Protein AF-A0A2R7QP95-F1 (afdb_monomer)

Mean predicted aligned error: 5.7 Å

Secondary structure (DSSP, 8-state):
-EEEETTEEEEE--TT-SS-EEEEEEEEEEE-SS-EEEEEEEEEPTT----EEPTT-EEETT---TTEEEEE------S-EEEEEEEEEEETT---EEEEEEEEEE--TT---

Foldseek 3Di:
DWDQDPNFIWAAAALPDPFKWFWAKKWKWFDDPVDIHTQWIKGAAVPDPTDIDDHGDIDTQQDDDPRIDTPHGHDPPPDWGKMKMWTWTATPPDRDIDIDIDMDTDDDPPDDD

Nearest PDB structures (foldseek):
  6if7-assembly1_A  TM=3.858E-01  e=4.133E-01  Tectaria macrodonta
  8g70-assembly1_A  TM=2.249E-01  e=7.978E+00  Severe acute respiratory syndrome coronavirus 2
  8g78-assembly1_B  TM=1.728E-01  e=7.575E+00  Severe acute respiratory syndrome coronavirus 2

Solvent-accessible surface area (backbone atoms only — not comparable to full-atom values): 6452 Å² total; per-residue (Å²): 71,60,48,75,54,98,89,37,55,21,52,30,44,56,60,87,46,93,56,43,30,30,46,44,31,40,37,33,31,38,50,50,97,87,53,76,43,80,51,26,26,38,37,51,42,90,91,39,73,56,57,68,45,46,45,54,39,64,48,54,68,70,66,86,55,79,51,44,45,66,82,34,64,63,63,87,90,76,74,67,38,42,35,39,40,39,39,34,24,28,38,81,88,48,90,57,78,45,76,49,62,30,64,50,70,46,64,57,95,92,55,86,132

Radius of gyration: 14.32 Å; Cα contacts (8 Å, |Δi|>4): 260; chains: 1; bounding box: 34×33×40 Å

Structure (mmCIF, N/CA/C/O backbone):
data_AF-A0A2R7QP95-F1
#
_entry.id   AF-A0A2R7QP95-F1
#
loop_
_atom_site.group_PDB
_atom_site.id
_atom_site.type_symbol
_atom_site.label_atom_id
_atom_site.label_alt_id
_atom_site.label_comp_id
_atom_site.label_asym_id
_atom_site.label_entity_id
_atom_site.label_seq_id
_atom_site.pdbx_PDB_ins_code
_atom_site.Cartn_x
_atom_site.Cartn_y
_atom_site.Cartn_z
_atom_site.occupancy
_atom_site.B_iso_or_equiv
_atom_site.auth_seq_id
_atom_site.auth_comp_id
_atom_site.auth_asym_id
_atom_site.auth_atom_id
_atom_site.pdbx_PDB_model_num
ATOM 1 N N . MET A 1 1 ? -1.738 -9.326 3.345 1.00 83.12 1 MET A N 1
ATOM 2 C CA . MET A 1 1 ? -1.646 -10.199 2.148 1.00 83.12 1 MET A CA 1
ATOM 3 C C . MET A 1 1 ? -1.701 -9.311 0.916 1.00 83.12 1 MET A C 1
ATOM 5 O O . MET A 1 1 ? -2.311 -8.254 1.018 1.00 83.12 1 MET A O 1
ATOM 9 N N . VAL A 1 2 ? -1.054 -9.680 -0.192 1.00 86.25 2 VAL A N 1
ATOM 10 C CA . VAL A 1 2 ? -1.204 -8.955 -1.468 1.00 86.25 2 VAL A CA 1
ATOM 11 C C . VAL A 1 2 ? -2.146 -9.739 -2.368 1.00 86.25 2 VAL A C 1
ATOM 13 O 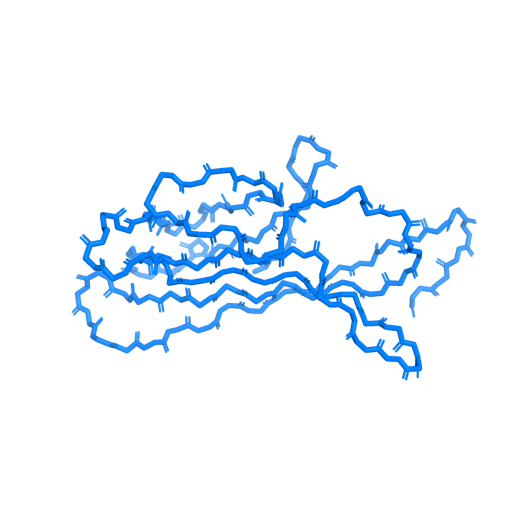O . VAL A 1 2 ? -2.012 -10.957 -2.458 1.00 86.25 2 VAL A O 1
ATOM 16 N N . SER A 1 3 ? -3.058 -9.037 -3.029 1.00 87.38 3 SER A N 1
ATOM 17 C CA . SER A 1 3 ? -3.959 -9.586 -4.044 1.00 87.38 3 SER A CA 1
ATOM 18 C C . SER A 1 3 ? -3.936 -8.696 -5.284 1.00 87.38 3 SER A C 1
ATOM 20 O O . SER A 1 3 ? -3.541 -7.537 -5.199 1.00 87.38 3 SER A O 1
ATOM 22 N N . VAL A 1 4 ? -4.369 -9.220 -6.431 1.00 85.88 4 VAL A N 1
ATOM 23 C CA . VAL A 1 4 ? -4.637 -8.406 -7.626 1.00 85.88 4 VAL A CA 1
ATOM 24 C C . VAL A 1 4 ? -6.140 -8.163 -7.694 1.00 85.88 4 VAL A C 1
ATOM 26 O O . VAL A 1 4 ? -6.914 -9.117 -7.678 1.00 85.88 4 VAL A O 1
ATOM 29 N N . ILE A 1 5 ? -6.550 -6.899 -7.736 1.00 83.75 5 ILE A N 1
ATOM 30 C CA . ILE A 1 5 ? -7.950 -6.475 -7.836 1.00 83.75 5 ILE A CA 1
ATOM 31 C C . ILE A 1 5 ? -8.019 -5.494 -9.002 1.00 83.75 5 ILE A C 1
ATOM 33 O O . ILE A 1 5 ? -7.204 -4.581 -9.080 1.00 83.75 5 ILE A O 1
ATOM 37 N N . GLU A 1 6 ? -8.937 -5.725 -9.943 1.00 82.00 6 GLU A N 1
ATOM 38 C CA . GLU A 1 6 ? -9.095 -4.885 -11.147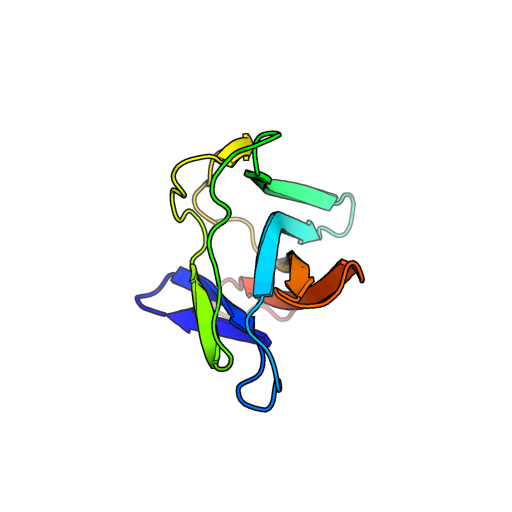 1.00 82.00 6 GLU A CA 1
ATOM 39 C C . GLU A 1 6 ? -7.789 -4.719 -11.956 1.00 82.00 6 GLU A C 1
ATOM 41 O O . GLU A 1 6 ? -7.526 -3.688 -12.564 1.00 82.00 6 GLU A O 1
ATOM 46 N N . GLY A 1 7 ? -6.932 -5.747 -11.947 1.00 81.50 7 GLY A N 1
ATOM 47 C CA . GLY A 1 7 ? -5.637 -5.723 -12.636 1.00 81.50 7 GLY A CA 1
ATOM 48 C C . GLY A 1 7 ? -4.534 -4.936 -11.915 1.00 81.50 7 GLY A C 1
ATOM 49 O O . GLY A 1 7 ? -3.391 -4.963 -12.365 1.00 81.50 7 GLY A O 1
ATOM 50 N N . ALA A 1 8 ? -4.830 -4.301 -10.778 1.00 86.31 8 ALA A N 1
ATOM 51 C CA . ALA A 1 8 ? -3.860 -3.590 -9.956 1.00 86.31 8 ALA A CA 1
ATOM 52 C C . ALA A 1 8 ? -3.506 -4.385 -8.684 1.00 86.31 8 ALA A C 1
ATOM 54 O O . ALA A 1 8 ? -4.368 -5.034 -8.082 1.00 86.31 8 ALA A O 1
ATOM 55 N N . PRO A 1 9 ? -2.242 -4.357 -8.232 1.00 92.25 9 PRO A N 1
ATOM 56 C CA . PRO A 1 9 ? -1.868 -5.005 -6.987 1.00 92.25 9 PRO A CA 1
ATOM 57 C C . PRO A 1 9 ? -2.385 -4.198 -5.790 1.00 92.25 9 PRO A C 1
ATOM 59 O O . PRO A 1 9 ? -2.379 -2.967 -5.793 1.00 92.25 9 PRO A O 1
ATOM 62 N N . ALA A 1 10 ? -2.817 -4.897 -4.747 1.00 93.69 10 ALA A N 1
ATOM 63 C CA . ALA A 1 10 ? -3.458 -4.319 -3.578 1.00 93.69 10 ALA A CA 1
ATOM 64 C C . ALA A 1 10 ? -2.973 -4.986 -2.296 1.00 93.69 10 ALA A C 1
ATOM 66 O O . ALA A 1 10 ? -2.817 -6.207 -2.241 1.00 93.69 10 ALA A O 1
ATOM 67 N N . ILE A 1 11 ? -2.793 -4.199 -1.236 1.00 93.19 11 ILE A N 1
ATOM 68 C CA . ILE A 1 11 ? -2.513 -4.727 0.099 1.00 93.19 11 ILE A CA 1
ATOM 69 C C . ILE A 1 11 ? -3.810 -4.884 0.889 1.00 93.19 11 ILE A C 1
ATOM 71 O O . ILE A 1 11 ? -4.550 -3.930 1.111 1.00 93.19 11 ILE A O 1
ATOM 75 N N . CYS A 1 12 ? -4.067 -6.107 1.340 1.00 91.50 12 CYS A N 1
ATOM 76 C CA . CYS A 1 12 ? -5.266 -6.494 2.067 1.00 91.50 12 CYS A CA 1
ATOM 77 C C . CYS A 1 12 ? -4.982 -6.732 3.547 1.00 91.50 12 CYS A C 1
ATOM 79 O O . CYS A 1 12 ? -4.025 -7.435 3.918 1.00 91.50 12 CYS A O 1
ATOM 81 N N . VAL A 1 13 ? -5.872 -6.202 4.385 1.00 89.19 13 VAL A N 1
ATOM 82 C CA . VAL A 1 13 ? -5.948 -6.545 5.804 1.00 89.19 13 VAL A CA 1
ATOM 83 C C . VAL A 1 13 ? -6.581 -7.938 5.930 1.00 89.19 13 VAL A C 1
ATOM 85 O O . VAL A 1 13 ? -7.604 -8.191 5.295 1.00 89.19 13 VAL A O 1
ATOM 88 N N . PRO A 1 14 ? -6.029 -8.852 6.750 1.00 86.56 14 PRO A N 1
ATOM 89 C CA . PRO A 1 14 ? -6.614 -10.178 6.945 1.00 86.56 14 PRO A CA 1
ATOM 90 C C . PRO A 1 14 ? -8.090 -10.115 7.367 1.00 86.56 14 PRO A C 1
ATOM 92 O O . PRO A 1 14 ? -8.446 -9.345 8.258 1.00 86.56 14 PRO A O 1
ATOM 95 N N . ALA A 1 15 ? -8.940 -10.962 6.777 1.00 86.31 15 ALA A N 1
ATOM 96 C CA . ALA A 1 15 ? -10.369 -11.024 7.109 1.00 86.31 15 ALA A CA 1
ATOM 97 C C . ALA A 1 15 ? -10.628 -11.404 8.579 1.00 86.31 15 ALA A C 1
ATOM 99 O O . ALA A 1 15 ? -11.558 -10.896 9.194 1.00 86.31 15 ALA A O 1
ATOM 100 N N . GLY A 1 16 ? -9.760 -12.230 9.173 1.00 82.06 16 GLY A N 1
ATOM 101 C C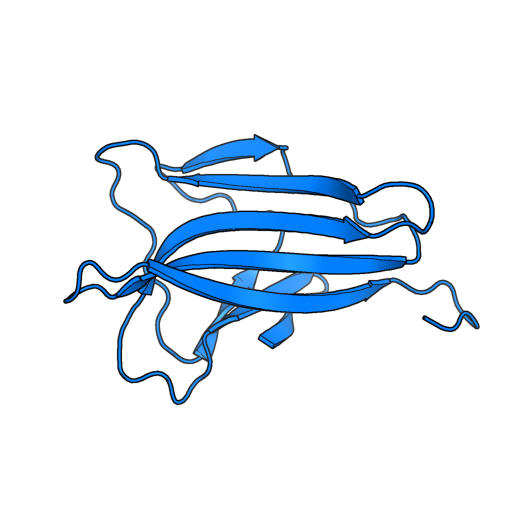A . GLY A 1 16 ? -9.826 -12.599 10.593 1.00 82.06 16 GLY A CA 1
ATOM 102 C C . GLY A 1 16 ? -9.369 -11.506 11.567 1.00 82.06 16 GLY A C 1
ATOM 103 O O . GLY A 1 16 ? -9.301 -11.744 12.775 1.00 82.06 16 GLY A O 1
ATOM 104 N N . ALA A 1 17 ? -9.005 -10.315 11.083 1.00 81.81 17 ALA A N 1
ATOM 105 C CA . ALA A 1 17 ? -8.625 -9.225 11.964 1.00 81.81 17 ALA A CA 1
ATOM 106 C C . ALA A 1 17 ? -9.837 -8.748 12.787 1.00 81.81 17 ALA A C 1
ATOM 108 O O . ALA A 1 17 ? -10.922 -8.530 12.267 1.00 81.81 17 ALA A O 1
ATOM 109 N N . LYS A 1 18 ? -9.663 -8.561 14.100 1.00 80.19 18 LYS A N 1
ATOM 110 C CA . LYS A 1 18 ? -10.783 -8.270 15.022 1.00 80.19 18 LYS A CA 1
ATOM 111 C C . LYS A 1 18 ? -11.195 -6.793 15.084 1.00 80.19 18 LYS A C 1
ATOM 113 O O . LYS A 1 18 ? -12.037 -6.426 15.899 1.00 80.19 18 LYS A O 1
ATOM 118 N N . LYS A 1 19 ? -10.525 -5.911 14.339 1.00 83.88 19 LYS A N 1
ATOM 119 C CA . LYS A 1 19 ? -10.633 -4.451 14.491 1.00 83.88 19 LYS A CA 1
ATOM 120 C C . LYS A 1 19 ? -10.558 -3.756 13.139 1.00 83.88 19 LYS A C 1
ATOM 122 O O . LYS A 1 19 ? -10.037 -4.318 12.188 1.00 83.88 19 LYS A O 1
ATOM 127 N N . ASN A 1 20 ? -11.028 -2.514 13.096 1.00 87.44 20 ASN A N 1
ATOM 128 C CA . ASN A 1 20 ? -10.791 -1.610 11.975 1.00 87.44 20 ASN A CA 1
ATOM 129 C C . ASN A 1 20 ? -9.436 -0.910 12.140 1.00 87.44 20 ASN A C 1
ATOM 131 O O . ASN A 1 20 ? -9.009 -0.628 13.269 1.00 87.44 20 ASN A O 1
ATOM 135 N N . PHE A 1 21 ? -8.794 -0.593 11.020 1.00 88.25 21 PHE A N 1
ATOM 136 C CA . PHE A 1 21 ? -7.440 -0.054 10.973 1.00 88.25 21 PHE A CA 1
ATOM 137 C C . PHE A 1 21 ? -7.417 1.288 10.262 1.00 88.25 21 PHE A C 1
ATOM 139 O O . PHE A 1 21 ? -7.772 1.405 9.097 1.00 88.25 21 PHE A O 1
ATOM 146 N N . SER A 1 22 ? -6.972 2.303 10.983 1.00 90.88 22 SER A N 1
ATOM 147 C CA . SER A 1 22 ? -6.749 3.642 10.471 1.00 90.88 22 SER A CA 1
ATOM 148 C C . SER A 1 22 ? -5.384 3.701 9.787 1.00 90.88 22 SER A C 1
ATOM 150 O O . SER A 1 22 ? -4.355 3.533 10.445 1.00 90.88 22 SER A O 1
ATOM 152 N N . VAL A 1 23 ? -5.364 3.901 8.472 1.00 91.81 23 VAL A N 1
ATOM 153 C CA . VAL A 1 23 ? -4.141 3.889 7.663 1.00 91.81 23 VAL A CA 1
ATOM 154 C C . VAL A 1 23 ? -3.258 5.080 8.041 1.00 91.81 23 VAL A C 1
ATOM 156 O O . VAL A 1 23 ? -3.697 6.226 8.019 1.00 91.81 23 VAL A O 1
ATOM 159 N N . LYS A 1 24 ? -2.002 4.826 8.407 1.00 92.69 24 LYS A N 1
ATOM 160 C CA . LYS A 1 24 ? -0.998 5.863 8.694 1.00 92.69 24 LYS A CA 1
ATOM 161 C C . LYS A 1 24 ? -0.175 6.182 7.460 1.00 92.69 24 LYS A C 1
ATOM 163 O O . LYS A 1 24 ? 0.012 7.348 7.139 1.00 92.69 24 LYS A O 1
ATOM 168 N N . SER A 1 25 ? 0.338 5.148 6.810 1.00 93.56 25 SER A N 1
ATOM 169 C CA . SER A 1 25 ? 1.119 5.281 5.589 1.00 93.56 25 SER A CA 1
ATOM 170 C C . SER A 1 25 ? 1.145 3.972 4.828 1.00 93.56 25 SER A C 1
ATOM 172 O O . SER A 1 25 ? 0.998 2.895 5.414 1.00 93.56 25 SER A O 1
ATOM 174 N N . VAL A 1 26 ? 1.349 4.072 3.523 1.00 95.00 26 VAL A N 1
ATOM 175 C CA . VAL A 1 26 ? 1.510 2.928 2.631 1.00 95.00 26 VAL A CA 1
ATOM 176 C C . VAL A 1 26 ? 2.715 3.180 1.762 1.00 95.00 26 VAL A C 1
ATOM 178 O O . VAL A 1 26 ? 2.898 4.285 1.268 1.00 95.00 26 VAL A O 1
ATOM 181 N N . ARG A 1 27 ? 3.552 2.160 1.617 1.00 95.12 27 ARG A N 1
ATOM 182 C CA . ARG A 1 27 ? 4.747 2.193 0.783 1.00 95.12 27 ARG A CA 1
ATOM 183 C C . ARG A 1 27 ? 4.770 0.962 -0.091 1.00 95.12 27 ARG A C 1
ATOM 185 O O . ARG A 1 27 ? 4.478 -0.131 0.390 1.00 95.12 27 ARG A O 1
ATOM 192 N N . LEU A 1 28 ? 5.151 1.145 -1.341 1.00 94.81 28 LEU A N 1
ATOM 193 C CA . LEU A 1 28 ? 5.488 0.076 -2.257 1.00 94.81 28 LEU A CA 1
ATOM 194 C C . LEU A 1 28 ? 6.951 0.235 -2.647 1.00 94.81 28 LEU A C 1
ATOM 196 O O . LEU A 1 28 ? 7.364 1.292 -3.122 1.00 94.81 28 LEU A O 1
ATOM 200 N N . ILE A 1 29 ? 7.727 -0.813 -2.412 1.00 94.25 29 ILE A N 1
ATOM 201 C CA . ILE A 1 29 ? 9.168 -0.835 -2.639 1.00 94.25 29 ILE A CA 1
ATOM 202 C C . ILE A 1 29 ? 9.454 -1.914 -3.672 1.00 94.25 29 ILE A C 1
ATOM 204 O O . ILE A 1 29 ? 9.012 -3.048 -3.507 1.00 94.25 29 ILE A O 1
ATOM 208 N N . HIS A 1 30 ? 10.171 -1.570 -4.731 1.00 92.75 30 HIS A N 1
ATOM 209 C CA . HIS A 1 30 ? 10.748 -2.531 -5.656 1.00 92.75 30 HIS A CA 1
ATOM 210 C C . HIS A 1 30 ? 12.107 -2.971 -5.123 1.00 92.75 30 HIS A C 1
ATOM 212 O O . HIS A 1 30 ? 13.006 -2.160 -4.921 1.00 92.75 30 HIS A O 1
ATOM 218 N N . GLU A 1 31 ? 12.224 -4.260 -4.845 1.00 88.62 31 GLU A N 1
ATOM 219 C CA . GLU A 1 31 ? 13.427 -4.901 -4.337 1.00 88.62 31 GLU A CA 1
ATOM 220 C C . GLU A 1 31 ? 14.219 -5.403 -5.550 1.00 88.62 31 GLU A C 1
ATOM 222 O O . GLU A 1 31 ? 13.881 -6.435 -6.145 1.00 88.62 31 GLU A O 1
ATOM 227 N N . SER A 1 32 ? 15.260 -4.671 -5.942 1.00 78.31 32 SER A N 1
ATOM 228 C CA . SER A 1 32 ? 16.216 -5.139 -6.945 1.00 78.31 32 SER A CA 1
ATOM 229 C C . SER A 1 32 ? 17.449 -5.735 -6.255 1.00 78.31 32 SER A C 1
ATOM 231 O O . SER A 1 32 ? 17.696 -5.498 -5.075 1.00 78.31 32 SER A O 1
ATOM 233 N N . ARG A 1 33 ? 18.250 -6.528 -6.980 1.00 66.44 33 ARG A N 1
ATOM 234 C CA . ARG A 1 33 ? 19.467 -7.147 -6.413 1.00 66.44 33 ARG A CA 1
ATOM 235 C C . ARG A 1 33 ? 20.527 -6.128 -5.975 1.00 66.44 33 ARG A C 1
ATOM 237 O O . ARG A 1 33 ? 21.386 -6.491 -5.180 1.00 66.44 33 AR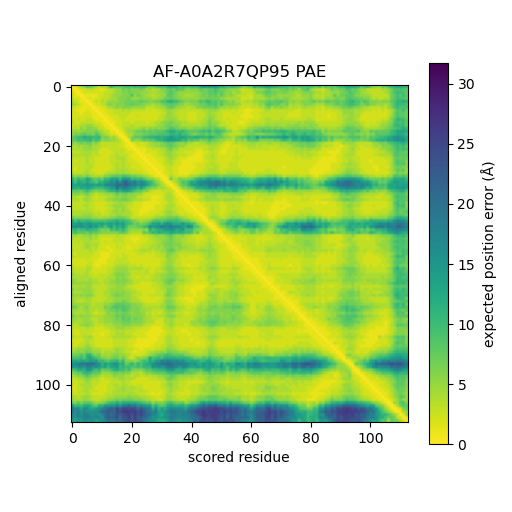G A O 1
ATOM 244 N N . ALA A 1 34 ? 20.493 -4.912 -6.520 1.00 68.38 34 ALA A N 1
ATOM 245 C CA . ALA A 1 34 ? 21.493 -3.878 -6.267 1.00 68.38 34 ALA A CA 1
ATOM 246 C C . ALA A 1 34 ? 20.989 -2.768 -5.330 1.00 68.38 34 ALA A C 1
ATOM 248 O O . ALA A 1 34 ? 21.794 -2.202 -4.599 1.00 68.38 34 ALA A O 1
ATOM 249 N N . ASP A 1 35 ? 19.683 -2.471 -5.338 1.00 78.06 35 ASP A N 1
ATOM 250 C CA . ASP A 1 35 ? 19.081 -1.421 -4.506 1.00 78.06 35 ASP A CA 1
ATOM 251 C C . ASP A 1 35 ? 17.559 -1.607 -4.319 1.00 78.06 35 ASP A C 1
ATOM 253 O O . ASP A 1 35 ? 16.892 -2.279 -5.115 1.00 78.06 35 ASP A O 1
ATOM 257 N N . ALA A 1 36 ? 16.997 -0.982 -3.284 1.00 86.25 36 ALA A N 1
ATOM 258 C CA . ALA A 1 36 ? 15.564 -0.920 -3.023 1.00 86.25 36 ALA A CA 1
ATOM 259 C C . ALA A 1 36 ? 14.998 0.444 -3.446 1.00 86.25 36 ALA A C 1
ATOM 261 O O . ALA A 1 36 ? 15.316 1.483 -2.869 1.00 86.25 36 ALA A O 1
ATOM 262 N N . LYS A 1 37 ? 14.093 0.447 -4.427 1.00 90.56 37 LYS A N 1
ATOM 263 C CA . LYS A 1 37 ? 13.485 1.666 -4.971 1.00 90.56 37 LYS A CA 1
ATOM 264 C C . LYS A 1 37 ? 12.080 1.865 -4.415 1.00 90.56 37 LYS A C 1
ATOM 266 O O . LYS A 1 37 ? 11.209 1.014 -4.582 1.00 90.56 37 LYS A O 1
ATOM 271 N N . LEU A 1 38 ? 11.820 3.007 -3.780 1.00 91.75 38 LEU A N 1
ATOM 272 C CA . LEU A 1 38 ? 10.465 3.391 -3.375 1.00 91.75 38 LEU A CA 1
ATOM 273 C C . LEU A 1 38 ? 9.673 3.830 -4.619 1.00 91.75 38 LEU A C 1
ATOM 275 O O . LEU A 1 38 ? 10.018 4.831 -5.238 1.00 91.75 38 LEU A O 1
ATOM 279 N N . VAL A 1 39 ? 8.635 3.077 -4.996 1.00 93.19 39 VAL A N 1
ATOM 280 C CA . VAL A 1 39 ? 7.873 3.297 -6.246 1.00 93.19 39 VAL A CA 1
ATOM 281 C C . VAL A 1 39 ? 6.508 3.948 -6.033 1.00 93.19 39 VAL A C 1
ATOM 283 O O . VAL A 1 39 ? 5.937 4.497 -6.970 1.00 93.19 39 VAL A O 1
ATOM 286 N N . TRP A 1 40 ? 5.984 3.885 -4.809 1.00 95.31 40 TRP A N 1
ATOM 287 C CA . TRP A 1 40 ? 4.773 4.588 -4.396 1.00 95.31 40 TRP A CA 1
ATOM 288 C C . TRP A 1 40 ? 4.787 4.769 -2.882 1.00 95.31 40 TRP A C 1
ATOM 290 O O . TRP A 1 40 ? 5.140 3.844 -2.144 1.00 95.31 40 TRP A O 1
ATOM 300 N N . SER A 1 41 ? 4.413 5.952 -2.404 1.00 95.62 41 SER A N 1
ATOM 301 C CA . SER A 1 41 ? 4.308 6.231 -0.975 1.00 95.62 41 SER A CA 1
ATOM 302 C C . SER A 1 41 ? 3.242 7.271 -0.711 1.00 95.62 41 SER A C 1
ATOM 304 O O . SER A 1 41 ? 3.256 8.345 -1.309 1.00 95.62 41 SER A O 1
ATOM 306 N N . ILE A 1 42 ? 2.364 6.963 0.238 1.00 95.00 42 I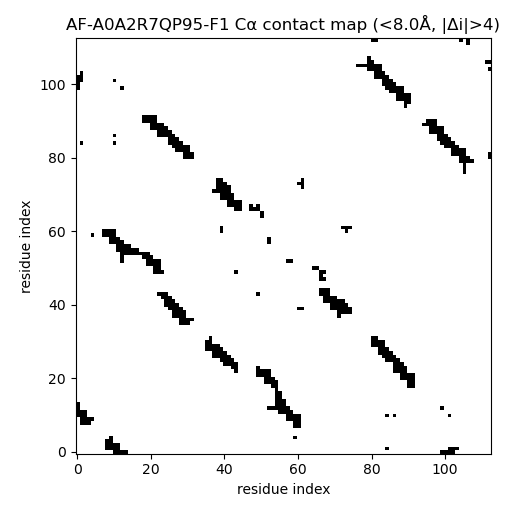LE A N 1
ATOM 307 C CA . ILE A 1 42 ? 1.394 7.907 0.780 1.00 95.00 42 ILE A CA 1
ATOM 308 C C . ILE A 1 42 ? 1.464 7.920 2.303 1.00 95.00 42 ILE A C 1
ATOM 310 O O . ILE A 1 42 ? 1.628 6.873 2.939 1.00 95.00 42 ILE A O 1
ATOM 314 N N . SER A 1 43 ? 1.285 9.095 2.894 1.00 94.44 43 SER A N 1
ATOM 315 C CA . SER A 1 43 ? 1.349 9.303 4.340 1.00 94.44 43 SER A CA 1
ATOM 316 C C . SER A 1 43 ? 0.224 10.228 4.795 1.00 94.44 43 SER A C 1
ATOM 318 O O . SER A 1 43 ? -0.036 11.250 4.173 1.00 94.44 43 SER A O 1
ATOM 320 N N . ALA A 1 44 ? -0.471 9.874 5.877 1.00 92.56 44 ALA A N 1
ATOM 321 C CA . ALA A 1 44 ? -1.564 10.688 6.405 1.00 92.56 44 ALA A CA 1
ATOM 322 C C . ALA A 1 44 ? -1.037 12.033 6.924 1.00 92.56 44 ALA A C 1
ATOM 324 O O . ALA A 1 44 ? -0.091 12.056 7.718 1.00 92.56 44 ALA A O 1
ATOM 325 N N . LEU A 1 45 ? -1.693 13.136 6.558 1.00 90.69 45 LEU A N 1
ATOM 326 C CA . LEU A 1 45 ? -1.373 14.457 7.093 1.00 90.69 45 LEU A CA 1
ATOM 327 C C . LEU A 1 45 ? -1.657 14.517 8.607 1.00 90.69 45 LEU A C 1
ATOM 329 O O . LEU A 1 45 ? -2.618 13.887 9.079 1.00 90.69 45 LEU A O 1
ATOM 333 N N . PRO A 1 46 ? -0.877 15.283 9.392 1.00 77.44 46 PRO A N 1
ATOM 334 C CA . PRO A 1 46 ? -1.198 15.554 10.790 1.00 77.44 46 PRO A CA 1
ATOM 335 C C . PRO A 1 46 ? -2.615 16.145 10.891 1.00 77.44 46 PRO A C 1
ATOM 337 O O . PRO A 1 46 ? -2.932 17.094 10.187 1.00 77.44 46 PRO A O 1
ATOM 340 N N . ALA A 1 47 ? -3.475 15.563 11.733 1.00 71.19 47 ALA A N 1
ATOM 341 C CA . ALA A 1 47 ? -4.884 15.947 11.935 1.00 71.19 47 ALA A CA 1
ATOM 342 C C . ALA A 1 47 ? -5.890 15.654 10.796 1.00 71.19 47 ALA A C 1
ATOM 344 O O . ALA A 1 47 ? -7.064 15.991 10.930 1.00 71.19 47 ALA A O 1
ATOM 345 N N . SER A 1 48 ? -5.497 14.960 9.725 1.00 75.25 48 SER A N 1
ATOM 346 C CA . SER A 1 48 ? -6.452 14.496 8.706 1.00 75.25 48 SER A CA 1
ATOM 347 C C . SER A 1 48 ? -7.359 13.363 9.204 1.00 75.25 48 SER A C 1
ATOM 349 O O . SER A 1 48 ? -6.966 12.531 10.035 1.00 75.25 48 SER A O 1
ATOM 351 N N . GLN A 1 49 ? -8.575 13.290 8.651 1.00 77.25 49 GLN A N 1
ATOM 352 C CA . GLN A 1 49 ? -9.428 12.119 8.816 1.00 77.25 49 GLN A CA 1
ATOM 353 C C . GLN A 1 49 ? -8.796 10.946 8.066 1.00 77.25 49 GLN A C 1
ATOM 355 O O . GLN A 1 49 ? -8.823 10.864 6.843 1.00 77.25 49 GLN A O 1
ATOM 360 N N . ARG A 1 50 ? -8.189 10.037 8.824 1.00 82.88 50 ARG A N 1
ATOM 361 C CA . ARG A 1 50 ? -7.495 8.884 8.257 1.00 82.88 50 ARG A CA 1
ATOM 362 C C . ARG A 1 50 ? -8.482 7.902 7.643 1.00 82.88 50 ARG A C 1
ATOM 364 O O . ARG A 1 50 ? -9.495 7.559 8.255 1.00 82.88 50 ARG A O 1
ATOM 371 N N . PHE A 1 51 ? -8.110 7.371 6.489 1.00 89.94 51 PHE A N 1
ATOM 372 C CA . PHE A 1 51 ? -8.819 6.289 5.832 1.00 89.94 51 PHE A CA 1
ATOM 373 C C . PHE A 1 51 ? -8.853 5.050 6.733 1.00 89.94 51 PHE A C 1
ATOM 375 O O . PHE A 1 51 ? -7.850 4.687 7.356 1.00 89.94 51 PHE A O 1
ATOM 382 N N . VAL A 1 52 ? -10.016 4.405 6.826 1.00 90.81 52 VAL A N 1
ATOM 383 C CA . VAL A 1 52 ? -10.227 3.239 7.689 1.00 90.81 52 VAL A CA 1
ATOM 384 C C . VAL A 1 52 ? -10.448 2.001 6.834 1.00 90.81 52 VAL A C 1
ATOM 386 O O . VAL A 1 52 ? -11.470 1.873 6.169 1.00 90.81 52 VAL A O 1
ATOM 389 N N . LEU A 1 53 ? -9.516 1.056 6.926 1.00 90.25 53 LEU A N 1
ATOM 390 C CA . LEU A 1 53 ? -9.649 -0.282 6.366 1.00 90.25 53 LEU A CA 1
ATOM 391 C C . LEU A 1 53 ? -10.344 -1.207 7.366 1.00 90.25 53 LEU A C 1
ATOM 393 O O . LEU A 1 53 ? -9.928 -1.335 8.524 1.00 90.25 53 LEU A O 1
ATOM 397 N N . ARG A 1 54 ? -11.399 -1.880 6.911 1.00 91.31 54 ARG A N 1
ATOM 398 C CA . ARG A 1 54 ? -12.048 -2.969 7.648 1.00 91.31 54 ARG A CA 1
ATOM 399 C C . ARG A 1 54 ? -11.320 -4.296 7.390 1.00 91.31 54 ARG A C 1
ATOM 401 O O . ARG A 1 54 ? -10.635 -4.430 6.374 1.00 91.31 54 ARG A O 1
ATOM 408 N N . PRO A 1 55 ? -11.463 -5.291 8.278 1.00 90.25 55 PRO A N 1
ATOM 409 C CA . PRO A 1 55 ? -10.979 -6.644 8.017 1.00 90.25 55 PRO A CA 1
ATOM 410 C C . PRO A 1 55 ? -11.453 -7.158 6.652 1.00 90.25 55 PRO A C 1
ATOM 412 O O . PRO A 1 55 ? -12.622 -7.005 6.304 1.00 90.25 55 PRO A O 1
ATOM 415 N N . GLY A 1 56 ? -10.538 -7.732 5.869 1.00 89.81 56 GLY A N 1
ATOM 416 C CA . GLY A 1 56 ? -10.820 -8.242 4.524 1.00 89.81 56 GLY A CA 1
ATOM 417 C C . GLY A 1 56 ? -10.825 -7.182 3.419 1.00 89.81 56 GLY A C 1
ATOM 418 O O . GLY A 1 56 ? -10.819 -7.550 2.249 1.00 89.81 56 GLY A O 1
ATOM 419 N N . GLN A 1 57 ? -10.789 -5.886 3.750 1.00 92.25 57 GLN A N 1
ATOM 420 C CA . GLN A 1 57 ? -10.644 -4.838 2.742 1.00 92.25 57 GLN A CA 1
ATOM 421 C C . GLN A 1 57 ? -9.192 -4.689 2.287 1.00 92.25 57 GLN A C 1
ATOM 423 O O . GLN A 1 57 ? -8.237 -4.940 3.035 1.00 92.25 57 GLN A O 1
ATOM 428 N N . CYS A 1 58 ? -9.052 -4.236 1.046 1.00 92.62 58 CYS A N 1
ATOM 429 C CA . CYS A 1 58 ? -7.779 -4.019 0.386 1.00 92.62 58 CYS A CA 1
ATOM 430 C C . CYS A 1 58 ? -7.637 -2.562 -0.031 1.00 92.62 58 CYS A C 1
ATOM 432 O O . CYS A 1 58 ? -8.621 -1.902 -0.357 1.00 92.62 58 CYS A O 1
ATOM 434 N N . LEU A 1 59 ? -6.400 -2.084 -0.034 1.00 93.38 59 LEU A N 1
ATOM 435 C CA . LEU A 1 59 ? -6.033 -0.806 -0.614 1.00 93.38 59 LEU A CA 1
ATOM 436 C C . LEU A 1 59 ? -5.236 -1.054 -1.892 1.00 93.38 59 LEU A C 1
ATOM 438 O O . LEU A 1 59 ? -4.213 -1.743 -1.857 1.00 93.38 59 LEU A O 1
ATOM 442 N N . LEU A 1 60 ? -5.722 -0.497 -2.996 1.00 94.06 60 LEU A N 1
ATOM 443 C CA . LEU A 1 60 ? -5.116 -0.619 -4.316 1.00 94.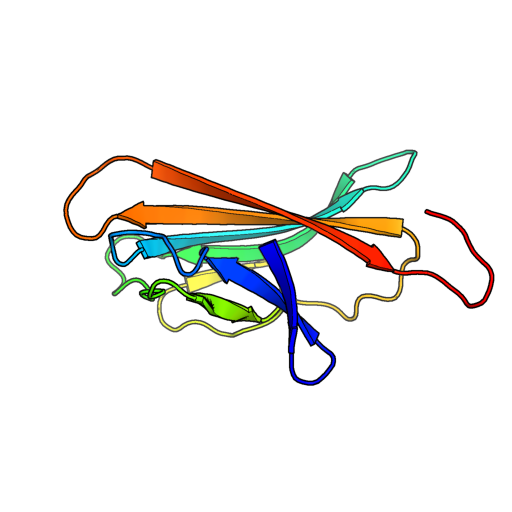06 60 LEU A CA 1
ATOM 444 C C . LEU A 1 60 ? -3.855 0.245 -4.417 1.00 94.06 60 LEU A C 1
ATOM 446 O O . LEU A 1 60 ? -3.758 1.326 -3.833 1.00 94.06 60 LEU A O 1
ATOM 450 N N . HIS A 1 61 ? -2.883 -0.227 -5.191 1.00 93.06 61 HIS A N 1
ATOM 451 C CA . HIS A 1 61 ? -1.774 0.606 -5.629 1.00 93.06 61 HIS A CA 1
ATOM 452 C C . HIS A 1 61 ? -2.294 1.850 -6.354 1.00 93.06 61 HIS A C 1
ATOM 454 O O . HIS A 1 61 ? -3.135 1.747 -7.245 1.00 93.06 61 HIS A O 1
ATOM 460 N N . GLY A 1 62 ? -1.767 3.016 -5.987 1.00 91.56 62 GLY A N 1
ATOM 461 C CA . GLY A 1 62 ? -2.116 4.282 -6.624 1.00 91.56 62 GLY A CA 1
ATOM 462 C C . GLY A 1 62 ? -3.485 4.840 -6.252 1.00 91.56 62 GLY A C 1
ATOM 463 O O . GLY A 1 62 ? -3.910 5.815 -6.862 1.00 91.56 62 GLY A O 1
ATOM 464 N N . THR A 1 63 ? -4.158 4.279 -5.240 1.00 92.06 63 THR A N 1
ATOM 465 C CA . THR A 1 63 ? -5.346 4.921 -4.667 1.00 92.06 63 THR A CA 1
ATOM 466 C C . THR A 1 63 ? -4.999 6.315 -4.154 1.00 92.06 63 THR A C 1
ATOM 468 O O . THR A 1 63 ? -4.077 6.474 -3.351 1.00 92.06 63 THR A O 1
ATOM 471 N N . ASP A 1 64 ? -5.779 7.305 -4.579 1.00 89.75 64 ASP A N 1
ATOM 472 C CA . ASP A 1 64 ? -5.747 8.637 -3.995 1.00 89.75 64 ASP A CA 1
ATOM 473 C C . ASP A 1 64 ? -6.629 8.680 -2.740 1.00 89.75 64 ASP A C 1
ATOM 475 O O . ASP A 1 64 ? -7.797 8.283 -2.764 1.00 89.75 64 ASP A O 1
ATOM 479 N N . LEU A 1 65 ? -6.050 9.108 -1.619 1.00 90.00 65 LEU A N 1
ATOM 480 C CA . LEU A 1 65 ? -6.730 9.170 -0.330 1.00 90.00 65 LEU A CA 1
ATOM 481 C C . LEU A 1 65 ? -6.786 10.621 0.136 1.00 90.00 65 LEU A C 1
ATOM 483 O O . LEU A 1 65 ? -5.760 11.232 0.435 1.00 90.00 65 LEU A O 1
ATOM 487 N N . ALA A 1 66 ? -8.000 11.147 0.287 1.00 89.25 66 ALA A N 1
ATOM 488 C CA . ALA A 1 66 ? -8.204 12.473 0.853 1.00 89.25 66 ALA A CA 1
ATOM 489 C C . ALA A 1 66 ? -7.544 12.587 2.241 1.00 89.25 66 ALA A C 1
ATOM 491 O O . ALA A 1 66 ? -7.719 11.722 3.102 1.00 89.25 66 ALA A O 1
ATOM 492 N N . GLY A 1 67 ? -6.779 13.660 2.457 1.00 90.00 67 GLY A N 1
ATOM 493 C CA . GLY A 1 67 ? -6.037 13.883 3.701 1.00 90.00 67 GLY A CA 1
ATOM 494 C C . GLY A 1 67 ? -4.673 13.184 3.780 1.00 90.00 67 GLY A C 1
ATOM 495 O O . GLY A 1 67 ? -4.053 13.197 4.843 1.00 90.00 67 GLY A O 1
ATOM 496 N N . TYR A 1 68 ? -4.184 12.593 2.687 1.00 94.06 68 TYR A N 1
ATOM 497 C CA . TYR A 1 68 ? -2.848 12.002 2.603 1.00 94.06 68 TYR A CA 1
ATOM 498 C C . TYR A 1 68 ? -1.956 12.824 1.675 1.00 94.06 68 TYR A C 1
ATOM 500 O O . TYR A 1 68 ? -2.402 13.339 0.654 1.00 94.06 68 TYR A O 1
ATOM 508 N N . THR A 1 69 ? -0.677 12.913 2.019 1.00 93.50 69 THR A N 1
ATOM 509 C CA . THR A 1 69 ? 0.372 13.380 1.115 1.00 93.50 69 THR A CA 1
ATOM 510 C C . THR A 1 69 ? 0.845 12.208 0.272 1.00 93.50 69 THR A C 1
ATOM 512 O O . THR A 1 69 ? 1.134 11.138 0.813 1.00 93.50 69 THR A O 1
ATOM 515 N N . GLN A 1 70 ? 0.961 12.410 -1.038 1.0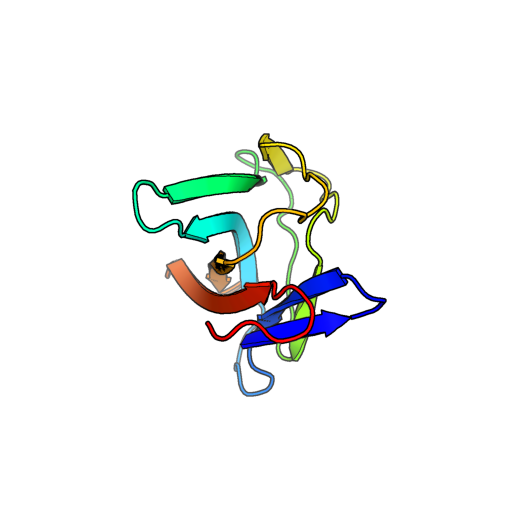0 93.00 70 GLN A N 1
ATOM 516 C CA . GLN A 1 70 ? 1.682 11.493 -1.915 1.00 93.00 70 GLN A CA 1
ATOM 517 C C . GLN A 1 70 ? 3.172 11.847 -1.887 1.00 93.00 70 GLN A C 1
ATOM 519 O O . GLN A 1 70 ? 3.619 12.719 -2.624 1.00 93.00 70 GLN A O 1
ATOM 524 N N . ASP A 1 71 ? 3.935 11.188 -1.011 1.00 92.12 71 ASP A N 1
ATOM 525 C CA . ASP A 1 71 ? 5.387 11.403 -0.910 1.00 92.12 71 ASP A CA 1
ATOM 526 C C . ASP A 1 71 ? 6.099 10.935 -2.190 1.00 92.12 71 ASP A C 1
ATOM 528 O O . ASP A 1 71 ? 7.073 11.538 -2.632 1.00 92.12 71 ASP A O 1
ATOM 532 N N . VAL A 1 72 ? 5.598 9.843 -2.783 1.00 93.56 72 VAL A N 1
ATOM 533 C CA . VAL A 1 72 ? 6.016 9.340 -4.095 1.00 93.56 72 VAL A CA 1
ATOM 534 C C . VAL A 1 72 ? 4.754 8.990 -4.884 1.00 93.56 72 VAL A C 1
ATOM 536 O O . VAL A 1 72 ? 4.018 8.092 -4.451 1.00 93.56 72 VAL A O 1
ATOM 539 N N . PRO A 1 73 ? 4.477 9.668 -6.013 1.00 92.25 73 PRO A N 1
ATOM 540 C CA . PRO A 1 73 ? 3.290 9.398 -6.814 1.00 92.25 73 PRO A CA 1
ATOM 541 C C . PRO A 1 73 ? 3.345 7.983 -7.408 1.00 92.25 73 PRO A C 1
ATOM 543 O O . PRO A 1 73 ? 4.434 7.469 -7.679 1.00 92.25 73 PRO A O 1
ATOM 546 N N . PRO A 1 74 ? 2.191 7.326 -7.605 1.00 91.88 74 PRO A N 1
ATOM 547 C CA . PRO A 1 74 ? 2.164 5.992 -8.184 1.00 91.88 74 PRO A CA 1
ATOM 548 C C . PRO A 1 74 ? 2.669 6.025 -9.626 1.00 91.88 74 PRO A C 1
ATOM 550 O O . PRO A 1 74 ? 2.313 6.903 -10.409 1.00 91.88 74 PRO A O 1
ATOM 553 N N . SER A 1 75 ? 3.471 5.030 -9.985 1.00 87.12 75 SER A N 1
ATOM 554 C CA . SER A 1 75 ? 3.977 4.838 -11.344 1.00 87.12 75 SER A CA 1
ATOM 555 C C . SER A 1 75 ? 3.585 3.462 -11.873 1.00 87.12 75 SER A C 1
ATOM 557 O O . SER A 1 75 ? 3.277 2.547 -11.106 1.00 87.12 75 SER A O 1
ATOM 559 N N . ALA A 1 76 ? 3.560 3.305 -13.198 1.00 87.00 76 ALA A N 1
ATOM 560 C CA . ALA A 1 76 ? 3.322 1.999 -13.797 1.00 87.00 76 ALA A CA 1
ATOM 561 C C . ALA A 1 76 ? 4.418 1.019 -13.352 1.00 87.00 76 ALA A C 1
ATOM 563 O O . ALA A 1 76 ? 5.609 1.289 -13.501 1.00 87.00 76 ALA A O 1
ATOM 564 N N . LEU A 1 77 ? 4.011 -0.128 -12.811 1.00 88.62 77 LEU A N 1
ATOM 565 C CA . LEU A 1 77 ? 4.938 -1.167 -12.375 1.00 88.62 77 LEU A CA 1
ATOM 566 C C . LEU A 1 77 ? 5.376 -1.967 -13.603 1.00 88.62 77 LEU A C 1
ATOM 568 O O . LEU A 1 77 ? 4.670 -2.874 -14.037 1.00 88.62 77 LEU A O 1
ATOM 572 N N . THR A 1 78 ? 6.500 -1.581 -14.201 1.00 85.62 78 THR A N 1
ATOM 573 C CA . THR A 1 78 ? 7.042 -2.197 -15.426 1.00 85.62 78 THR A CA 1
ATOM 574 C C . THR A 1 78 ? 8.326 -2.984 -15.180 1.00 85.62 78 THR A C 1
ATOM 576 O O . THR A 1 78 ? 8.683 -3.853 -15.976 1.00 85.62 78 THR A O 1
ATOM 579 N N . GLU A 1 79 ? 9.018 -2.707 -14.077 1.00 87.12 79 GLU A N 1
ATOM 580 C CA . GLU A 1 79 ? 10.299 -3.324 -13.752 1.00 87.12 79 GLU A CA 1
ATOM 581 C C . GLU A 1 79 ? 10.090 -4.736 -13.182 1.00 87.12 79 GLU A C 1
ATOM 583 O O . GLU A 1 79 ? 9.434 -4.941 -12.164 1.00 87.12 79 GLU A O 1
ATOM 588 N N . VAL A 1 80 ? 10.653 -5.754 -13.835 1.00 88.25 80 VAL A N 1
ATOM 589 C CA . VAL A 1 80 ? 10.595 -7.137 -13.336 1.00 88.25 80 VAL A CA 1
ATOM 590 C C . VAL A 1 80 ? 11.272 -7.218 -11.965 1.00 88.25 80 VAL A C 1
ATOM 592 O O . VAL A 1 80 ? 12.320 -6.617 -11.736 1.00 88.25 80 VAL A O 1
ATOM 595 N N . GLY A 1 81 ? 10.688 -7.976 -11.040 1.00 88.12 81 GLY A N 1
ATOM 596 C CA . GLY A 1 81 ? 11.272 -8.198 -9.722 1.00 88.12 81 GLY A CA 1
ATOM 597 C C . GLY A 1 81 ? 10.244 -8.329 -8.612 1.00 88.12 81 GLY A C 1
ATOM 598 O O . GLY A 1 81 ? 9.036 -8.434 -8.845 1.00 88.12 81 GLY A O 1
ATOM 599 N N . ARG A 1 82 ? 10.749 -8.348 -7.377 1.00 91.19 82 ARG A N 1
ATOM 600 C CA . ARG A 1 82 ? 9.914 -8.422 -6.184 1.00 91.19 82 ARG A CA 1
ATOM 601 C C . ARG A 1 82 ? 9.498 -7.020 -5.775 1.00 91.19 82 ARG A C 1
ATOM 603 O O . ARG A 1 82 ? 10.322 -6.128 -5.642 1.00 91.19 82 ARG A O 1
ATOM 610 N N . TYR A 1 83 ? 8.219 -6.856 -5.505 1.00 92.94 83 TYR A N 1
ATOM 611 C CA . TYR A 1 83 ? 7.657 -5.656 -4.920 1.00 92.94 83 TYR A CA 1
ATOM 612 C C . TYR A 1 83 ? 7.147 -5.970 -3.520 1.00 92.94 83 TYR A C 1
ATOM 614 O O . TYR A 1 83 ? 6.478 -6.982 -3.317 1.00 92.94 83 TYR A O 1
ATOM 622 N N . THR A 1 84 ? 7.439 -5.107 -2.554 1.00 93.44 84 THR A N 1
ATOM 623 C CA . THR A 1 84 ? 7.014 -5.227 -1.160 1.00 93.44 84 THR A CA 1
ATOM 624 C C . THR A 1 84 ? 6.109 -4.053 -0.801 1.00 93.44 84 THR A C 1
ATOM 626 O O . THR A 1 84 ? 6.542 -2.903 -0.767 1.00 93.44 84 THR A O 1
ATOM 629 N N . PHE A 1 85 ? 4.850 -4.344 -0.483 1.00 94.38 85 PHE A N 1
ATOM 630 C CA . PHE A 1 85 ? 3.965 -3.418 0.207 1.00 94.38 85 PHE A CA 1
ATOM 631 C C . PHE A 1 85 ? 4.247 -3.407 1.700 1.00 94.38 85 PHE A C 1
ATOM 633 O O . PHE A 1 85 ? 4.335 -4.452 2.350 1.00 94.38 85 PHE A O 1
ATOM 640 N N . ARG A 1 86 ? 4.247 -2.203 2.258 1.00 94.31 86 ARG A N 1
ATOM 641 C CA . ARG A 1 86 ? 4.178 -1.953 3.688 1.00 94.31 86 ARG A CA 1
ATOM 642 C C . ARG A 1 86 ? 3.039 -0.990 3.973 1.00 94.31 86 ARG A C 1
ATOM 644 O O . ARG A 1 86 ? 3.111 0.179 3.615 1.00 94.31 86 ARG A O 1
ATOM 651 N N . LEU A 1 87 ? 2.015 -1.481 4.655 1.00 93.56 87 LEU A N 1
ATOM 652 C CA . LEU A 1 87 ? 0.903 -0.697 5.180 1.00 93.56 87 LEU A CA 1
ATOM 653 C C . LEU A 1 87 ? 1.106 -0.534 6.684 1.00 93.56 87 LEU A C 1
ATOM 655 O O . LEU A 1 87 ? 1.015 -1.502 7.433 1.00 93.56 87 LEU A O 1
ATOM 659 N N . ASN A 1 88 ? 1.359 0.688 7.135 1.00 92.31 88 ASN A N 1
ATOM 660 C CA . ASN A 1 88 ? 1.361 1.017 8.552 1.00 92.31 88 ASN A CA 1
ATOM 661 C C . ASN A 1 88 ? -0.021 1.562 8.917 1.00 92.31 88 ASN A C 1
ATOM 663 O O . ASN A 1 88 ? -0.538 2.458 8.247 1.00 92.31 88 ASN A O 1
ATOM 667 N N . ALA A 1 89 ? -0.621 1.049 9.982 1.00 90.12 89 ALA A N 1
ATOM 668 C CA . ALA A 1 89 ? -1.940 1.455 10.440 1.00 90.12 89 ALA A CA 1
ATOM 669 C C . ALA A 1 89 ? -2.026 1.451 11.969 1.00 90.12 89 ALA A C 1
ATOM 671 O O . ALA A 1 89 ? -1.215 0.837 12.652 1.00 90.12 89 ALA A O 1
ATOM 672 N N . VAL A 1 90 ? -3.021 2.139 12.517 1.00 87.62 90 VAL A N 1
ATOM 673 C CA . VAL A 1 90 ? -3.338 2.141 13.951 1.00 87.62 90 VAL A CA 1
ATOM 674 C C . VAL A 1 90 ? -4.731 1.563 14.133 1.00 87.62 90 VAL A C 1
ATOM 676 O O . VAL A 1 90 ? -5.657 1.922 13.406 1.00 87.62 90 VAL A O 1
ATOM 679 N N . ALA A 1 91 ? -4.910 0.658 15.090 1.00 83.75 91 ALA A N 1
ATOM 680 C CA . ALA A 1 91 ? -6.240 0.140 15.384 1.00 83.75 91 ALA A CA 1
ATOM 681 C C . ALA A 1 91 ? -7.131 1.268 15.936 1.00 83.75 91 ALA A C 1
ATOM 683 O O . ALA A 1 91 ? -6.741 1.969 16.856 1.00 83.75 91 ALA A O 1
ATOM 684 N N . VAL A 1 92 ? -8.368 1.413 15.455 1.00 74.12 92 VAL A N 1
ATOM 685 C CA . VAL A 1 92 ? -9.255 2.556 15.803 1.00 74.12 92 VAL A CA 1
ATOM 686 C C . VAL A 1 92 ? -9.556 2.693 17.317 1.00 74.12 92 VAL A C 1
ATOM 688 O O . VAL A 1 92 ? -10.055 3.718 17.763 1.00 74.12 92 VAL A O 1
ATOM 691 N N . LYS A 1 93 ? -9.216 1.691 18.140 1.00 71.62 93 LYS A N 1
ATOM 692 C CA . LYS A 1 93 ? -9.400 1.685 19.606 1.00 71.62 93 LYS A CA 1
ATOM 693 C C . LYS A 1 93 ? -8.119 1.377 20.405 1.00 71.62 93 LYS A C 1
ATOM 695 O O . LYS A 1 93 ? -8.215 0.942 21.549 1.00 71.62 93 LYS A O 1
ATOM 700 N N . ARG A 1 94 ? -6.931 1.490 19.801 1.00 66.81 94 ARG A N 1
ATOM 701 C CA . ARG A 1 94 ? -5.625 1.349 20.478 1.00 66.81 94 ARG A CA 1
ATOM 702 C C . ARG A 1 94 ? -4.574 2.201 19.782 1.00 66.81 94 ARG A C 1
ATOM 704 O O . ARG A 1 94 ? -4.636 2.372 18.577 1.00 66.81 94 ARG A O 1
ATOM 711 N N . SER A 1 95 ? -3.574 2.659 20.520 1.00 69.19 95 SER A N 1
ATOM 712 C CA . SER A 1 95 ? -2.480 3.461 19.957 1.00 69.19 95 SER A CA 1
ATOM 713 C C . SER A 1 95 ? -1.370 2.624 19.308 1.00 69.19 95 SER A C 1
ATOM 715 O O . SER A 1 95 ? -0.435 3.193 18.751 1.00 69.19 95 SER A O 1
ATOM 717 N N . ASP A 1 96 ? -1.476 1.293 19.353 1.00 74.94 96 ASP A N 1
ATOM 718 C CA . ASP A 1 96 ? -0.463 0.386 18.812 1.00 74.94 96 ASP A CA 1
ATOM 719 C C . ASP A 1 96 ? -0.375 0.519 17.286 1.00 74.94 96 ASP A C 1
ATOM 721 O O . ASP A 1 96 ? -1.366 0.345 16.563 1.00 74.94 96 ASP A O 1
ATOM 725 N N . LEU A 1 97 ? 0.831 0.813 16.796 1.00 80.06 97 LEU A N 1
ATOM 726 C CA . LEU A 1 97 ? 1.134 0.784 15.372 1.00 80.06 97 LEU A CA 1
ATOM 727 C C . LEU A 1 97 ? 1.223 -0.673 14.911 1.00 80.06 97 LEU A C 1
ATOM 729 O O . LEU A 1 97 ? 2.008 -1.460 15.431 1.00 80.06 97 LEU A O 1
ATOM 733 N N . ILE A 1 98 ? 0.447 -1.012 13.891 1.00 87.06 98 ILE A N 1
ATOM 734 C CA . ILE A 1 98 ? 0.439 -2.321 13.249 1.00 87.06 98 ILE A CA 1
ATOM 735 C C . ILE A 1 98 ? 0.972 -2.146 11.833 1.00 87.06 98 ILE A C 1
ATOM 737 O O . ILE A 1 98 ? 0.532 -1.266 11.094 1.00 87.06 98 ILE A O 1
ATOM 741 N N . SER A 1 99 ? 1.934 -2.984 11.458 1.00 89.50 99 SER A N 1
ATOM 742 C CA . SER A 1 99 ? 2.485 -3.019 10.105 1.00 89.50 99 SER A CA 1
ATOM 743 C C . SER A 1 99 ? 2.023 -4.288 9.403 1.00 89.50 99 SER A C 1
ATOM 745 O O . SER A 1 99 ? 2.286 -5.392 9.873 1.00 89.50 99 SER A O 1
ATOM 747 N N . TYR A 1 100 ? 1.358 -4.131 8.265 1.00 90.12 100 TYR A N 1
ATOM 748 C CA . TYR A 1 100 ? 1.072 -5.213 7.337 1.00 90.12 100 TYR A CA 1
ATOM 749 C C . TYR A 1 100 ? 2.108 -5.189 6.224 1.00 90.12 100 TYR A C 1
ATOM 751 O O . TYR A 1 100 ? 2.308 -4.166 5.569 1.00 90.12 100 TYR A O 1
ATOM 759 N N . LEU A 1 101 ? 2.748 -6.332 6.012 1.00 92.19 101 LEU A N 1
ATOM 760 C CA . LEU A 1 101 ? 3.685 -6.545 4.922 1.00 92.19 101 LEU A CA 1
ATOM 761 C C . LEU A 1 101 ? 3.088 -7.541 3.938 1.00 92.19 101 LEU A C 1
ATOM 763 O O . LEU A 1 101 ? 2.353 -8.462 4.308 1.00 92.19 101 LEU A O 1
ATOM 767 N N . GLY A 1 102 ? 3.401 -7.348 2.671 1.00 91.44 102 GLY A N 1
ATOM 768 C CA . GLY A 1 102 ? 3.057 -8.302 1.642 1.00 91.44 102 GLY A CA 1
ATOM 769 C C . GLY A 1 102 ? 3.910 -8.068 0.417 1.00 91.44 102 GLY A C 1
ATOM 770 O O . GLY A 1 102 ? 4.110 -6.925 0.025 1.00 91.44 102 GLY A O 1
ATOM 771 N N . SER A 1 103 ? 4.392 -9.142 -0.191 1.00 91.38 103 SER A N 1
ATOM 772 C CA . SER A 1 103 ? 5.211 -9.049 -1.392 1.00 91.38 103 SER A CA 1
ATOM 773 C C . SER A 1 103 ? 4.559 -9.781 -2.552 1.00 91.38 103 SER A C 1
ATOM 775 O O . SER A 1 103 ? 3.846 -10.764 -2.359 1.00 91.38 103 SER A O 1
ATOM 777 N N . PHE A 1 104 ? 4.812 -9.292 -3.757 1.00 90.31 104 PHE A N 1
ATOM 778 C CA . PHE A 1 104 ? 4.440 -9.942 -5.004 1.00 90.31 104 PHE A CA 1
ATOM 779 C C . PHE A 1 104 ? 5.578 -9.806 -6.008 1.00 90.31 104 PHE A C 1
ATOM 781 O O . PHE A 1 104 ? 6.538 -9.070 -5.789 1.00 90.31 104 PHE A O 1
ATOM 788 N N . CYS A 1 105 ? 5.471 -10.543 -7.102 1.00 88.75 105 CYS A N 1
ATOM 789 C CA . CYS A 1 105 ? 6.481 -10.577 -8.137 1.00 88.75 105 CYS A CA 1
ATOM 790 C C . CYS A 1 105 ? 5.896 -10.142 -9.465 1.00 88.75 105 CYS A C 1
ATOM 792 O O . CYS A 1 105 ? 4.935 -10.748 -9.938 1.00 88.75 105 CYS A O 1
ATOM 794 N N . LEU A 1 106 ? 6.509 -9.133 -10.077 1.00 87.06 106 LEU A N 1
ATOM 795 C CA . LEU A 1 106 ? 6.272 -8.823 -11.474 1.00 87.06 106 LEU A CA 1
ATOM 796 C C . LEU A 1 106 ? 7.264 -9.634 -12.302 1.00 87.06 106 LEU A C 1
ATOM 798 O O . LEU A 1 106 ? 8.472 -9.539 -12.096 1.00 8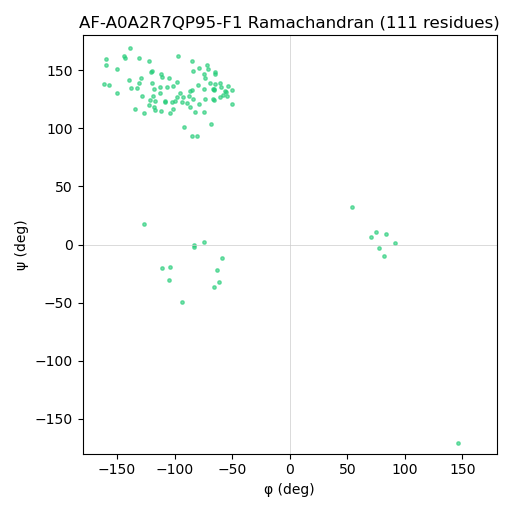7.06 106 LEU A O 1
ATOM 802 N N . ARG A 1 107 ? 6.757 -10.470 -13.206 1.00 82.06 107 ARG A N 1
ATOM 803 C CA . ARG A 1 107 ? 7.560 -11.363 -14.048 1.00 82.06 107 ARG A CA 1
ATOM 804 C C . ARG A 1 107 ? 7.315 -11.024 -15.513 1.00 82.06 107 ARG A C 1
ATOM 806 O O . ARG A 1 107 ? 6.171 -10.825 -15.913 1.00 82.06 107 ARG A O 1
ATOM 813 N N . SER A 1 108 ? 8.371 -11.018 -16.323 1.00 69.81 108 SER A N 1
ATOM 814 C CA . SER A 1 108 ? 8.215 -11.197 -17.769 1.00 69.81 108 SER A CA 1
ATOM 815 C C . SER A 1 108 ? 7.838 -12.658 -18.052 1.00 69.81 108 SER A C 1
ATOM 817 O O . SER A 1 108 ? 8.130 -13.545 -17.241 1.00 69.81 108 SER A O 1
ATOM 819 N N . ARG A 1 109 ? 7.156 -12.929 -19.176 1.00 55.62 109 ARG A N 1
ATOM 820 C CA . ARG A 1 109 ? 6.806 -14.307 -19.572 1.00 55.62 109 ARG A CA 1
ATOM 821 C C . ARG A 1 109 ? 8.057 -15.195 -19.511 1.00 55.62 109 ARG A C 1
ATOM 823 O O . ARG A 1 109 ? 9.029 -14.919 -20.202 1.00 55.62 109 ARG A O 1
ATOM 830 N N . GLY A 1 110 ? 8.005 -16.250 -18.695 1.00 52.31 110 GLY A N 1
ATOM 831 C CA . GLY A 1 110 ? 9.078 -17.245 -18.563 1.00 52.31 110 G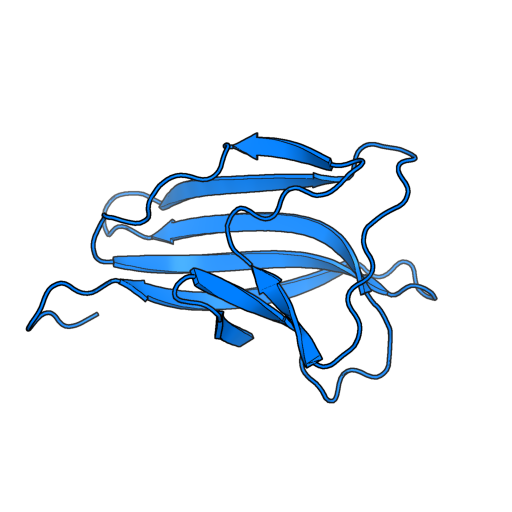LY A CA 1
ATOM 832 C C . GLY A 1 110 ? 10.128 -16.981 -17.477 1.00 52.31 110 GLY A C 1
ATOM 833 O O . GLY A 1 110 ? 11.030 -17.797 -17.325 1.00 52.31 110 GLY A O 1
ATOM 834 N N . SER A 1 111 ? 10.016 -15.906 -16.693 1.00 55.03 111 SER A N 1
ATOM 835 C CA . SER A 1 111 ? 11.010 -15.575 -15.659 1.00 55.03 111 SER A CA 1
ATOM 836 C C . SER A 1 111 ? 10.596 -16.041 -14.264 1.00 55.03 111 SER A C 1
ATOM 838 O O . SER A 1 111 ? 9.441 -15.892 -13.861 1.00 55.03 111 SER A O 1
ATOM 840 N N . VAL A 1 112 ? 11.555 -16.561 -13.498 1.00 55.75 112 VAL A N 1
ATOM 841 C CA . VAL A 1 112 ? 11.388 -16.913 -12.083 1.00 55.75 112 VAL A CA 1
ATOM 842 C C . VAL A 1 112 ? 11.820 -15.715 -11.227 1.00 55.75 112 VAL A C 1
ATOM 844 O O . VAL A 1 112 ? 12.905 -15.172 -11.414 1.00 55.75 112 VAL A O 1
ATOM 847 N N . CYS A 1 113 ? 10.937 -15.296 -10.319 1.00 58.19 113 CYS A N 1
ATOM 848 C CA . CYS A 1 113 ? 11.361 -14.746 -9.029 1.00 58.19 113 CYS A CA 1
ATOM 849 C C . CYS A 1 113 ? 11.803 -15.929 -8.173 1.00 58.19 113 CYS A C 1
ATOM 851 O O . CYS A 1 113 ? 12.930 -15.903 -7.661 1.00 58.19 113 CYS A O 1
#

Sequence (113 aa):
MVSVIEGAPAICVPAGAKKNFSVKSVRLIHESRADAKLVWSISALPASQRFVLRPGQCLLHGTDLAGYTQDVPPSALTEVGRYTFRLNAVAVKRSDLISYLGSFCLRSRGSVC

pLDDT: mean 86.21, std 9.49, range [52.31, 95.62]